Protein AF-A0A976PTN7-F1 (afdb_monomer_lite)

Secondary structure (DSSP, 8-state):
-HHHHHHTT----S-SSSEEEEEEESHHHHHHHHHHHHTTT---EEE-TTTS-TT-EEEEEE--TT--HHHHHHHHHHHHHHHHHH-GGGSTTHHHHTT-S-----

Structure (mmCIF, N/CA/C/O backbone):
data_AF-A0A976PTN7-F1
#
_entry.id   AF-A0A976PTN7-F1
#
loop_
_atom_site.group_PDB
_atom_site.id
_atom_site.type_symbol
_atom_site.label_atom_id
_atom_site.label_alt_id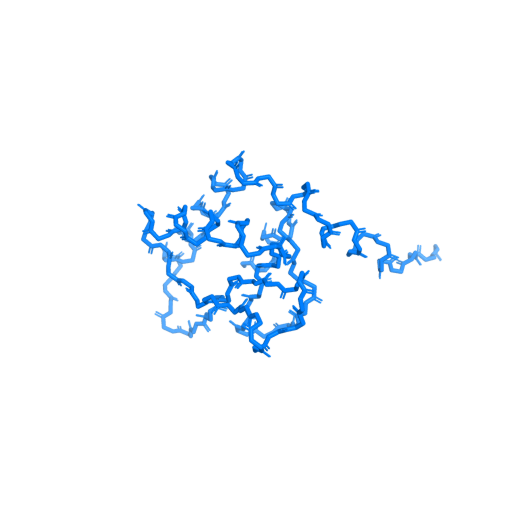
_atom_site.label_comp_id
_atom_site.label_asym_id
_atom_site.label_entity_id
_atom_site.label_seq_id
_atom_site.pdbx_PDB_ins_code
_atom_site.Cartn_x
_atom_site.Cartn_y
_atom_site.Cartn_z
_atom_site.occupancy
_atom_site.B_iso_or_equiv
_atom_site.auth_seq_id
_atom_site.auth_comp_id
_atom_site.auth_asym_id
_atom_site.auth_atom_id
_atom_site.pdbx_PDB_model_num
ATOM 1 N N . VAL A 1 1 ? -3.187 7.871 8.018 1.00 91.50 1 VAL A N 1
ATOM 2 C CA . VAL A 1 1 ? -2.904 6.835 6.990 1.00 91.50 1 VAL A CA 1
ATOM 3 C C . VAL A 1 1 ? -1.657 7.128 6.157 1.00 91.50 1 VAL A C 1
ATOM 5 O O . VAL A 1 1 ? -0.745 6.323 6.223 1.00 91.50 1 VAL A O 1
ATOM 8 N N . ARG A 1 2 ? -1.556 8.243 5.411 1.00 92.38 2 ARG A N 1
ATOM 9 C CA . ARG A 1 2 ? -0.388 8.510 4.536 1.00 92.38 2 ARG A CA 1
ATOM 10 C C . ARG A 1 2 ? 0.966 8.427 5.253 1.00 92.38 2 ARG A C 1
ATOM 12 O O . ARG A 1 2 ? 1.797 7.637 4.830 1.00 92.38 2 ARG A O 1
ATOM 19 N N . ALA A 1 3 ? 1.150 9.188 6.335 1.00 91.50 3 ALA A N 1
ATOM 20 C CA . ALA A 1 3 ? 2.397 9.181 7.108 1.00 91.50 3 ALA A CA 1
ATOM 21 C C . ALA A 1 3 ? 2.771 7.764 7.571 1.00 91.50 3 ALA A C 1
ATOM 23 O O . ALA A 1 3 ? 3.879 7.306 7.344 1.00 91.50 3 ALA A O 1
ATOM 24 N N . PHE A 1 4 ? 1.793 7.010 8.078 1.00 95.00 4 PHE A N 1
ATOM 25 C CA . PHE A 1 4 ? 1.990 5.607 8.436 1.00 95.00 4 PHE A CA 1
ATOM 26 C C . PHE A 1 4 ? 2.491 4.755 7.255 1.00 95.00 4 PHE A C 1
ATOM 28 O O . PHE A 1 4 ? 3.424 3.980 7.416 1.00 95.00 4 PHE A O 1
ATOM 35 N N . LEU A 1 5 ? 1.914 4.902 6.057 1.00 95.06 5 LEU A N 1
ATOM 36 C CA . LEU A 1 5 ? 2.376 4.170 4.870 1.00 95.06 5 LEU A CA 1
ATOM 37 C C . LEU A 1 5 ? 3.808 4.563 4.470 1.00 95.06 5 LEU A C 1
ATOM 39 O O . LEU A 1 5 ? 4.580 3.695 4.064 1.00 95.06 5 LEU A O 1
ATOM 43 N N . GLN A 1 6 ? 4.172 5.841 4.614 1.00 92.88 6 GLN A N 1
ATOM 44 C CA . GLN A 1 6 ? 5.547 6.313 4.408 1.00 92.88 6 GLN A CA 1
ATOM 45 C C . GLN A 1 6 ? 6.506 5.669 5.412 1.00 92.88 6 GLN A C 1
ATOM 47 O O . GLN A 1 6 ? 7.547 5.160 4.999 1.00 92.88 6 GLN A O 1
ATOM 52 N N . ASP A 1 7 ? 6.122 5.604 6.688 1.00 93.69 7 ASP A N 1
ATOM 53 C CA . ASP A 1 7 ? 6.907 4.967 7.751 1.00 93.69 7 ASP A CA 1
ATOM 54 C C . ASP A 1 7 ? 7.087 3.460 7.511 1.00 93.69 7 ASP A C 1
ATOM 56 O O . ASP A 1 7 ? 8.144 2.904 7.802 1.00 93.69 7 ASP A O 1
ATOM 60 N N . GLN A 1 8 ? 6.093 2.792 6.911 1.00 95.25 8 GLN A N 1
ATOM 61 C CA . GLN A 1 8 ? 6.209 1.394 6.464 1.00 95.25 8 GLN A CA 1
ATOM 62 C C . GLN A 1 8 ? 7.051 1.226 5.180 1.00 95.25 8 GLN A C 1
ATOM 64 O O . GLN A 1 8 ? 7.271 0.106 4.713 1.00 95.25 8 GLN A O 1
ATOM 69 N N . GLY A 1 9 ? 7.542 2.321 4.593 1.00 94.25 9 GLY A N 1
ATOM 70 C CA . GLY A 1 9 ? 8.438 2.320 3.438 1.00 94.25 9 GLY A CA 1
ATOM 71 C C . GLY A 1 9 ? 7.744 2.317 2.075 1.00 94.25 9 GLY A C 1
ATOM 72 O O . GLY A 1 9 ? 8.422 2.100 1.067 1.00 94.25 9 GLY A O 1
ATOM 73 N N . TYR A 1 10 ? 6.428 2.555 2.010 1.00 95.31 10 TYR A N 1
ATOM 74 C CA . TYR A 1 10 ? 5.727 2.696 0.733 1.00 95.31 10 TYR A CA 1
ATOM 75 C C . TYR A 1 10 ? 6.084 4.021 0.037 1.00 95.31 10 TYR A C 1
ATOM 77 O O . TYR A 1 10 ? 5.984 5.088 0.649 1.00 95.31 10 TYR A O 1
ATOM 85 N N . PRO A 1 11 ? 6.444 3.999 -1.259 1.00 93.31 11 PRO A N 1
ATOM 86 C CA . PRO A 1 11 ? 6.608 5.216 -2.047 1.00 93.31 11 PRO A CA 1
ATOM 87 C C . PRO A 1 11 ? 5.240 5.839 -2.365 1.00 93.31 11 PRO A C 1
ATOM 89 O O . PRO A 1 11 ? 4.543 5.395 -3.274 1.00 93.31 11 PRO A O 1
ATOM 92 N N . VAL A 1 12 ? 4.867 6.875 -1.609 1.00 90.69 12 VAL A N 1
ATOM 93 C CA . VAL A 1 12 ? 3.613 7.640 -1.768 1.00 90.69 12 VAL A CA 1
ATOM 94 C C . VAL A 1 12 ? 3.894 9.119 -2.084 1.00 90.69 12 VAL A C 1
ATOM 96 O O . VAL A 1 12 ? 3.451 10.027 -1.381 1.00 90.69 12 VAL A O 1
ATOM 99 N N . HIS A 1 13 ? 4.670 9.365 -3.145 1.00 76.19 13 HIS A N 1
ATOM 100 C CA . HIS A 1 13 ? 5.300 10.668 -3.440 1.00 76.19 13 HIS A CA 1
ATOM 101 C C . HIS A 1 13 ? 4.348 11.795 -3.857 1.00 76.19 13 HIS A C 1
ATOM 103 O O . HIS A 1 13 ? 4.745 12.956 -3.829 1.00 76.19 13 HIS A O 1
ATOM 109 N N . GLN A 1 14 ? 3.130 11.479 -4.302 1.00 70.31 14 GLN A N 1
ATOM 110 C CA . GLN A 1 14 ? 2.206 12.465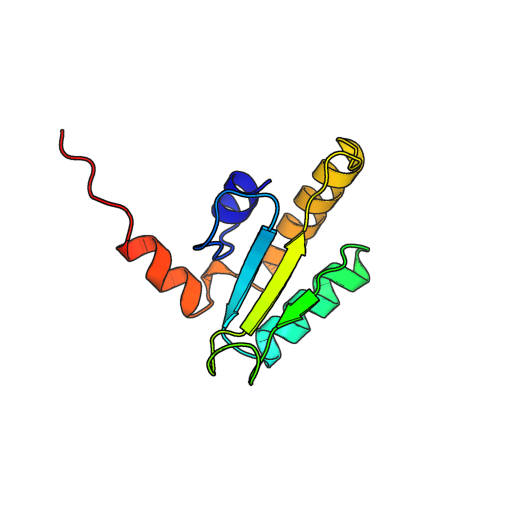 -4.869 1.00 70.31 14 GLN A CA 1
ATOM 111 C C . GLN A 1 14 ? 0.902 12.585 -4.072 1.00 70.31 14 GLN A C 1
ATOM 113 O O . GLN A 1 14 ? 0.402 11.610 -3.497 1.00 70.31 14 GLN A O 1
ATOM 118 N N . GLY A 1 15 ? 0.355 13.803 -4.096 1.00 65.81 15 GLY A N 1
ATOM 119 C CA . GLY A 1 15 ? -0.909 14.187 -3.470 1.00 65.81 15 GLY A CA 1
ATOM 120 C C . GLY A 1 15 ? -0.804 14.429 -1.964 1.00 65.81 15 GLY A C 1
ATOM 121 O O . GLY A 1 15 ? 0.040 13.856 -1.278 1.00 65.81 15 GLY A O 1
ATOM 122 N N . SER A 1 16 ? -1.692 15.265 -1.443 1.00 65.19 16 SER A N 1
ATOM 123 C CA . SER A 1 16 ? -1.960 15.426 -0.004 1.00 65.19 16 SER A CA 1
ATOM 124 C C . SER A 1 16 ? -3.391 15.003 0.357 1.00 65.19 16 SER A C 1
ATOM 126 O O . SER A 1 16 ? -3.760 14.963 1.529 1.00 65.19 16 SER A O 1
ATOM 128 N N . GLU A 1 17 ? -4.184 14.637 -0.649 1.00 79.19 17 GLU A N 1
ATOM 129 C CA . GLU A 1 17 ? -5.622 14.436 -0.568 1.00 79.19 17 GLU A CA 1
ATOM 130 C C . GLU A 1 17 ? -5.999 12.967 -0.292 1.00 79.19 17 GLU A C 1
ATOM 132 O O . GLU A 1 17 ? -5.164 12.109 0.009 1.00 79.19 17 GLU A O 1
ATOM 137 N N . GLN A 1 18 ? -7.298 12.684 -0.438 1.00 86.88 18 GLN A N 1
ATOM 138 C CA . GLN A 1 18 ? -7.962 11.384 -0.292 1.00 86.88 18 GLN A CA 1
ATOM 139 C C . GLN A 1 18 ? -7.394 10.260 -1.176 1.00 86.88 18 GLN A C 1
ATOM 141 O O . GLN A 1 18 ? -7.666 9.088 -0.923 1.00 86.88 18 GLN A O 1
ATOM 146 N N . ILE A 1 19 ? -6.614 10.594 -2.205 1.00 92.12 19 ILE A N 1
ATOM 147 C CA . ILE A 1 19 ? -6.015 9.638 -3.135 1.00 92.12 19 ILE A CA 1
ATOM 148 C C . ILE A 1 19 ? -4.584 9.318 -2.690 1.00 92.12 19 ILE A C 1
ATOM 150 O O . ILE A 1 19 ? -3.732 10.203 -2.598 1.00 92.12 19 ILE A O 1
ATOM 154 N N . ILE A 1 20 ? -4.303 8.035 -2.461 1.00 93.62 20 ILE A N 1
ATOM 155 C CA . ILE A 1 20 ? -2.986 7.531 -2.060 1.00 93.62 20 ILE A CA 1
ATOM 156 C C . ILE A 1 20 ? -2.508 6.510 -3.095 1.00 93.62 20 ILE A C 1
ATOM 158 O O . ILE A 1 20 ? -3.125 5.464 -3.281 1.00 93.62 20 ILE A O 1
ATOM 162 N N . ALA A 1 21 ? -1.397 6.808 -3.766 1.00 93.94 21 ALA A N 1
ATOM 163 C CA . ALA A 1 21 ? -0.779 5.926 -4.752 1.00 93.94 21 ALA A CA 1
ATOM 164 C C . ALA A 1 21 ? 0.391 5.151 -4.134 1.00 93.94 21 ALA A C 1
ATOM 166 O O . ALA A 1 21 ? 1.390 5.757 -3.760 1.00 93.94 21 ALA A O 1
ATOM 167 N N . LEU A 1 22 ? 0.276 3.825 -4.053 1.00 95.25 22 LEU A N 1
ATOM 168 C CA . LEU A 1 22 ? 1.362 2.921 -3.675 1.00 95.25 22 LEU A CA 1
ATOM 169 C C . LEU A 1 22 ? 2.175 2.581 -4.935 1.00 95.25 22 LEU A C 1
ATOM 171 O O . LEU A 1 22 ? 1.778 1.724 -5.729 1.00 95.25 22 LEU A O 1
ATOM 175 N N . GLU A 1 23 ? 3.280 3.292 -5.164 1.00 94.75 23 GLU A N 1
ATOM 176 C CA . GLU A 1 23 ? 4.030 3.218 -6.426 1.00 94.75 23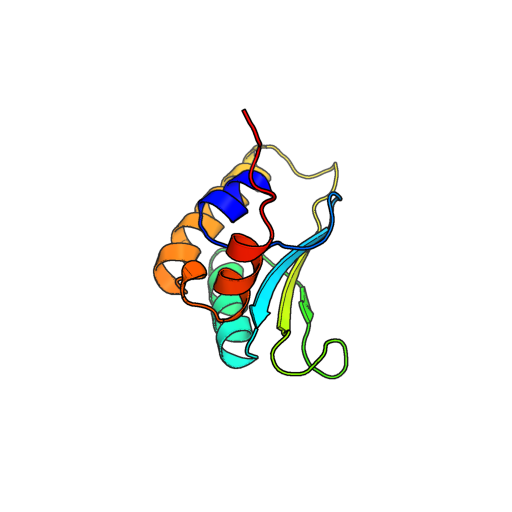 GLU A CA 1
ATOM 177 C C . GLU A 1 23 ? 5.043 2.051 -6.472 1.00 94.75 23 GLU A C 1
ATOM 179 O O . GLU A 1 23 ? 6.230 2.222 -6.189 1.00 94.75 23 GLU A O 1
ATOM 184 N N . ALA A 1 24 ? 4.607 0.857 -6.884 1.00 94.00 24 ALA A N 1
ATOM 185 C CA . ALA A 1 24 ? 5.500 -0.303 -7.012 1.00 94.00 24 ALA A CA 1
ATOM 186 C C . ALA A 1 24 ? 6.503 -0.184 -8.176 1.00 94.00 24 ALA A C 1
ATOM 188 O O . ALA A 1 24 ? 7.628 -0.680 -8.111 1.00 94.00 24 ALA A O 1
ATOM 189 N N . GLY A 1 25 ? 6.130 0.533 -9.236 1.00 91.12 25 GLY A N 1
ATOM 190 C CA . GLY A 1 25 ? 6.980 0.790 -10.391 1.00 91.12 25 GLY A CA 1
ATOM 191 C C . GLY A 1 25 ? 6.806 -0.243 -11.493 1.00 91.12 25 GLY A C 1
ATOM 192 O O . GLY A 1 25 ? 6.424 0.150 -12.590 1.00 91.12 25 GLY A O 1
ATOM 193 N N . SER A 1 26 ? 7.057 -1.530 -11.241 1.00 94.44 26 SER A N 1
ATOM 194 C CA . SER A 1 26 ? 6.884 -2.582 -12.256 1.00 94.44 26 SER A CA 1
ATOM 195 C C . SER A 1 26 ? 5.484 -3.214 -12.217 1.00 94.44 26 SER A C 1
ATOM 197 O O . SER A 1 26 ? 4.866 -3.312 -11.153 1.00 94.44 26 SER A O 1
ATOM 199 N N . GLU A 1 27 ? 4.978 -3.667 -13.371 1.00 95.38 27 GLU A N 1
ATOM 200 C CA . GLU A 1 27 ? 3.691 -4.379 -13.454 1.00 95.38 27 GLU A CA 1
ATOM 201 C C . GLU A 1 27 ? 3.671 -5.652 -12.587 1.00 95.38 27 GLU A C 1
ATOM 203 O O . GLU A 1 27 ? 2.722 -5.793 -11.814 1.00 95.38 27 GLU A O 1
ATOM 208 N N . PRO A 1 28 ? 4.702 -6.528 -12.602 1.00 95.69 28 PRO A N 1
ATOM 209 C CA . PRO A 1 28 ? 4.743 -7.687 -11.710 1.00 95.69 28 PRO A CA 1
ATOM 210 C C . PRO A 1 28 ? 4.675 -7.316 -10.226 1.00 95.69 28 PRO A C 1
ATOM 212 O O . PRO A 1 28 ? 3.856 -7.878 -9.503 1.00 95.69 28 PRO A O 1
ATOM 215 N N . ASP A 1 29 ? 5.461 -6.332 -9.771 1.00 96.44 29 ASP A N 1
ATOM 216 C CA . ASP A 1 29 ? 5.435 -5.904 -8.363 1.00 96.44 29 ASP A CA 1
ATOM 217 C C . ASP A 1 29 ? 4.073 -5.303 -7.985 1.00 96.44 29 ASP A C 1
ATOM 219 O O . ASP A 1 29 ? 3.582 -5.499 -6.875 1.00 96.44 29 ASP A O 1
ATOM 223 N N . THR A 1 30 ? 3.432 -4.602 -8.925 1.00 97.12 30 THR A N 1
ATOM 224 C CA . THR A 1 30 ? 2.091 -4.027 -8.733 1.00 97.12 30 THR A CA 1
ATOM 225 C C . THR A 1 30 ? 1.031 -5.114 -8.599 1.00 97.12 30 THR A C 1
ATOM 227 O O . THR A 1 30 ? 0.153 -4.991 -7.748 1.00 97.12 30 THR A O 1
ATOM 230 N N . MET A 1 31 ? 1.119 -6.185 -9.393 1.00 97.38 31 MET A N 1
ATOM 231 C CA . MET A 1 31 ? 0.214 -7.333 -9.288 1.00 97.38 31 MET A CA 1
ATOM 232 C C . MET A 1 31 ? 0.404 -8.070 -7.963 1.00 97.38 31 MET A C 1
ATOM 234 O O . MET A 1 31 ? -0.575 -8.329 -7.272 1.00 97.38 31 MET A O 1
ATOM 238 N N . VAL A 1 32 ? 1.652 -8.316 -7.551 1.00 98.06 32 VAL A N 1
ATOM 239 C CA . VAL A 1 32 ? 1.957 -8.936 -6.250 1.00 98.06 32 VAL A CA 1
ATOM 240 C C . VAL A 1 32 ? 1.418 -8.086 -5.096 1.00 98.06 32 VAL A C 1
ATOM 242 O O . VAL A 1 32 ? 0.811 -8.624 -4.172 1.00 98.06 32 VAL A O 1
ATOM 245 N N . LEU A 1 33 ? 1.600 -6.762 -5.151 1.00 98.31 33 LEU A N 1
ATOM 246 C CA . LEU A 1 33 ? 1.040 -5.835 -4.167 1.00 98.31 33 LEU A CA 1
ATOM 247 C C . LEU A 1 33 ? -0.490 -5.909 -4.136 1.00 98.31 33 LEU A C 1
ATOM 249 O O . LEU A 1 33 ? -1.071 -6.056 -3.063 1.00 98.31 33 LEU A O 1
ATOM 253 N N . ARG A 1 34 ? -1.137 -5.806 -5.300 1.00 98.44 34 ARG A N 1
ATOM 254 C CA . ARG A 1 34 ? -2.593 -5.875 -5.438 1.00 98.44 34 ARG A CA 1
ATOM 255 C C . ARG A 1 34 ? -3.131 -7.180 -4.853 1.00 98.44 34 ARG A C 1
ATOM 257 O O . ARG A 1 34 ? -3.980 -7.131 -3.972 1.00 98.44 34 ARG A O 1
ATOM 264 N N . ASP A 1 35 ? -2.604 -8.324 -5.276 1.00 98.38 35 ASP A N 1
ATOM 265 C CA . ASP A 1 35 ? -3.078 -9.637 -4.833 1.00 98.38 35 ASP A CA 1
ATOM 266 C C . ASP A 1 35 ? -2.855 -9.836 -3.315 1.00 98.38 35 ASP A C 1
ATOM 268 O O . ASP A 1 35 ? -3.700 -10.401 -2.611 1.00 98.38 35 ASP A O 1
ATOM 272 N N . ALA A 1 36 ? -1.749 -9.317 -2.766 1.00 98.50 36 ALA A N 1
ATOM 273 C CA . ALA A 1 36 ? -1.474 -9.359 -1.329 1.00 98.50 36 ALA A CA 1
ATOM 274 C C . ALA A 1 36 ? -2.442 -8.488 -0.501 1.00 98.50 36 ALA A C 1
ATO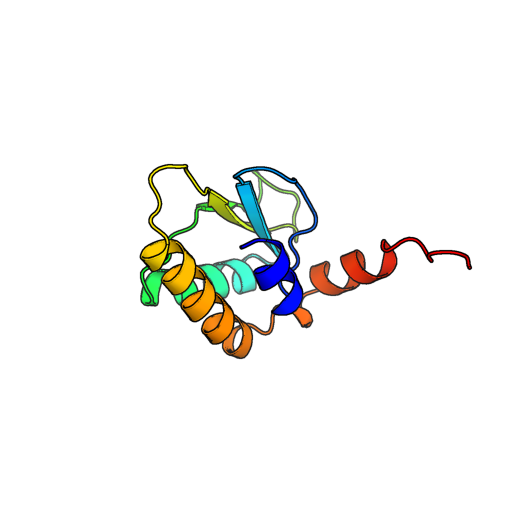M 276 O O . ALA A 1 36 ? -2.820 -8.885 0.603 1.00 98.50 36 ALA A O 1
ATOM 277 N N . LEU A 1 37 ? -2.862 -7.332 -1.023 1.00 98.62 37 LEU A N 1
ATOM 278 C CA . LEU A 1 37 ? -3.875 -6.480 -0.393 1.00 98.62 37 LEU A CA 1
ATOM 279 C C . LEU A 1 37 ? -5.276 -7.102 -0.505 1.00 98.62 37 LEU A C 1
ATOM 281 O O . LEU A 1 37 ? -5.979 -7.225 0.501 1.00 98.62 37 LEU A O 1
ATOM 285 N N . GLU A 1 38 ? -5.660 -7.551 -1.703 1.00 98.44 38 GLU A N 1
ATOM 286 C CA . GLU A 1 38 ? -6.995 -8.096 -1.981 1.00 98.44 38 GLU A CA 1
ATOM 287 C C . GLU A 1 38 ? -7.264 -9.379 -1.188 1.00 98.44 38 GLU A C 1
ATOM 289 O O . GLU A 1 38 ? -8.344 -9.538 -0.621 1.00 98.44 38 GLU A O 1
ATOM 294 N N . SER A 1 39 ? -6.265 -10.259 -1.050 1.00 98.25 39 SER A N 1
ATOM 295 C CA . SER A 1 39 ? -6.370 -11.469 -0.213 1.00 98.25 39 SER A CA 1
ATOM 296 C C . SER A 1 39 ? -6.627 -11.183 1.275 1.00 98.25 39 SER A C 1
ATOM 298 O O . SER A 1 39 ? -7.025 -12.086 2.008 1.00 98.25 39 SER A O 1
ATOM 300 N N . ARG A 1 40 ? -6.440 -9.933 1.720 1.00 98.31 40 ARG A N 1
ATOM 301 C CA . ARG A 1 40 ? -6.693 -9.448 3.089 1.00 98.31 40 ARG A CA 1
ATOM 302 C C . ARG A 1 40 ? -7.852 -8.443 3.157 1.00 98.31 40 ARG A C 1
ATOM 304 O O . ARG A 1 40 ? -8.027 -7.749 4.159 1.00 98.31 40 ARG A O 1
ATOM 311 N N . GLY A 1 41 ? -8.648 -8.351 2.092 1.00 97.94 41 GLY A N 1
ATOM 312 C CA . GLY A 1 41 ? -9.839 -7.506 2.036 1.00 97.94 41 GLY A CA 1
ATOM 313 C C . GLY A 1 41 ? -9.565 -6.013 1.833 1.00 97.94 41 GLY A C 1
ATOM 314 O O . GLY A 1 41 ? -10.457 -5.206 2.079 1.00 97.94 41 GLY A O 1
ATOM 315 N N . VAL A 1 42 ? -8.364 -5.623 1.390 1.00 98.25 42 VAL A N 1
ATOM 316 C CA . VAL A 1 42 ? -8.056 -4.240 0.992 1.00 98.25 42 VAL A CA 1
ATOM 317 C C . VAL A 1 42 ? -8.021 -4.158 -0.530 1.00 98.25 42 VAL A C 1
ATOM 319 O O . VAL A 1 42 ? -7.165 -4.755 -1.175 1.00 98.25 42 VAL A O 1
ATOM 322 N N . PHE A 1 43 ? -8.937 -3.388 -1.112 1.00 97.69 43 PHE A N 1
ATOM 323 C CA . PHE A 1 43 ? -9.084 -3.274 -2.563 1.00 97.69 43 PHE A CA 1
ATOM 324 C C . PHE A 1 43 ? -8.599 -1.911 -3.053 1.00 97.69 43 PHE A C 1
ATOM 326 O O . PHE A 1 43 ? -8.973 -0.867 -2.517 1.00 97.69 43 PHE A O 1
ATOM 333 N N . GLY A 1 44 ? -7.771 -1.922 -4.095 1.00 95.50 44 GLY A N 1
ATOM 334 C CA . GLY A 1 44 ? -7.250 -0.723 -4.739 1.00 95.50 44 GLY A CA 1
ATOM 335 C C . GLY A 1 44 ? -7.312 -0.839 -6.255 1.00 95.50 44 GLY A C 1
ATOM 336 O O . GLY A 1 44 ? -7.358 -1.932 -6.811 1.00 95.50 44 GLY A O 1
ATOM 337 N N . ALA A 1 45 ? -7.304 0.299 -6.939 1.00 96.69 45 ALA A N 1
ATOM 338 C CA . ALA A 1 45 ? -7.309 0.328 -8.396 1.00 96.69 45 ALA A CA 1
ATOM 339 C C . ALA A 1 45 ? -5.876 0.224 -8.936 1.00 96.69 45 ALA A C 1
ATOM 341 O O . ALA A 1 45 ? -5.014 1.020 -8.561 1.00 96.69 45 ALA A O 1
ATOM 342 N N . VAL A 1 46 ? -5.622 -0.729 -9.831 1.00 97.00 46 VAL A N 1
ATOM 343 C CA . VAL A 1 46 ? -4.329 -0.867 -10.515 1.00 97.00 46 VAL A CA 1
ATOM 344 C C . VAL A 1 46 ? -4.239 0.122 -11.672 1.00 97.00 46 VAL A C 1
ATOM 346 O O . VAL A 1 46 ? -5.151 0.223 -12.489 1.00 97.00 46 VAL A O 1
ATOM 349 N N . PHE A 1 47 ? -3.110 0.822 -11.760 1.00 95.19 47 PHE A N 1
ATOM 350 C CA . PHE A 1 47 ? -2.766 1.686 -12.883 1.00 95.19 47 PHE A CA 1
ATOM 351 C C . PHE A 1 47 ? -1.455 1.207 -13.511 1.00 95.19 47 PHE A C 1
ATOM 353 O O . PHE A 1 47 ? -0.427 1.131 -12.834 1.00 95.19 47 PHE A O 1
ATOM 360 N N . CYS A 1 48 ? -1.501 0.897 -14.806 1.00 94.00 48 CYS A N 1
ATOM 361 C CA . CYS A 1 48 ? -0.359 0.496 -15.625 1.00 94.00 48 CYS A CA 1
ATOM 362 C C . CYS A 1 48 ? -0.379 1.209 -16.987 1.00 94.00 48 CYS A C 1
ATOM 364 O O . CYS A 1 48 ? -1.264 2.025 -17.261 1.00 94.00 48 CYS A O 1
ATOM 366 N N . ALA A 1 49 ? 0.608 0.944 -17.846 1.00 91.25 49 ALA A N 1
ATOM 367 C CA . ALA A 1 49 ? 0.617 1.519 -19.188 1.00 91.25 49 ALA A CA 1
ATOM 368 C C . ALA A 1 49 ? -0.635 1.072 -19.978 1.00 91.25 49 ALA A C 1
ATOM 370 O O . ALA A 1 49 ? -0.995 -0.102 -19.916 1.00 91.25 49 ALA A O 1
ATOM 371 N N . PRO A 1 50 ? -1.307 1.967 -20.732 1.00 93.06 50 PRO A N 1
ATOM 372 C CA . PRO A 1 50 ? -0.919 3.342 -21.077 1.00 93.06 50 PRO A CA 1
ATOM 373 C C . PRO A 1 50 ? -1.394 4.436 -20.099 1.00 93.06 50 PRO A C 1
ATOM 375 O O . PRO A 1 50 ? -1.094 5.605 -20.323 1.00 93.06 50 PRO A O 1
ATOM 378 N N . ALA A 1 51 ? -2.124 4.100 -19.031 1.00 89.56 51 ALA A N 1
ATOM 379 C CA . ALA A 1 51 ? -2.625 5.083 -18.061 1.00 89.56 51 ALA A CA 1
ATOM 380 C C . ALA A 1 51 ? -1.503 5.736 -17.226 1.00 89.56 51 ALA A C 1
ATOM 382 O O . ALA A 1 51 ? -1.674 6.832 -16.696 1.00 89.56 51 ALA A O 1
ATOM 383 N N . THR A 1 52 ? -0.347 5.077 -17.130 1.00 90.19 52 THR A N 1
ATOM 384 C CA . THR A 1 52 ? 0.898 5.600 -16.550 1.00 90.19 52 THR A CA 1
ATOM 385 C C . THR A 1 52 ? 2.063 5.398 -17.519 1.00 90.19 52 THR A C 1
ATOM 387 O O . THR A 1 52 ? 2.000 4.563 -18.424 1.00 90.19 52 THR A O 1
ATOM 390 N N . SER A 1 53 ? 3.184 6.093 -17.301 1.00 90.06 53 SER A N 1
ATOM 391 C CA . SER A 1 53 ? 4.442 5.752 -17.981 1.00 90.06 53 SER A CA 1
ATOM 392 C C . SER A 1 53 ? 4.872 4.312 -17.661 1.00 90.06 53 SER A C 1
ATOM 394 O O . SER A 1 53 ? 4.534 3.761 -16.609 1.00 90.06 53 SER A O 1
ATOM 396 N N . ARG A 1 54 ? 5.672 3.700 -18.544 1.00 88.94 54 ARG A N 1
ATOM 397 C CA . ARG A 1 54 ? 6.323 2.412 -18.248 1.00 88.94 54 ARG A CA 1
ATOM 398 C C . ARG A 1 54 ? 7.155 2.520 -16.969 1.00 88.94 54 ARG A C 1
ATOM 400 O O . ARG A 1 54 ? 7.789 3.547 -16.727 1.00 88.94 54 ARG A O 1
ATOM 407 N N . ASN A 1 55 ? 7.173 1.451 -16.177 1.00 89.88 55 ASN A N 1
ATOM 408 C CA . ASN A 1 55 ? 7.864 1.386 -14.886 1.00 89.88 55 ASN A CA 1
ATOM 409 C C . ASN A 1 55 ? 7.396 2.446 -13.854 1.00 89.88 55 ASN A C 1
ATOM 411 O O . ASN A 1 55 ? 8.149 2.830 -12.953 1.00 89.88 55 ASN A O 1
ATOM 415 N N . ARG A 1 56 ? 6.157 2.940 -13.994 1.00 91.50 56 ARG A N 1
ATOM 416 C CA . ARG A 1 56 ? 5.470 3.856 -13.064 1.00 91.50 56 ARG A CA 1
ATOM 417 C C . ARG A 1 56 ? 4.096 3.312 -12.654 1.00 91.50 56 ARG A C 1
ATOM 419 O O . ARG A 1 56 ? 3.157 4.084 -12.480 1.00 91.50 56 ARG A O 1
ATOM 426 N N . THR A 1 57 ? 3.971 1.995 -12.544 1.00 95.06 57 THR A N 1
ATOM 427 C CA . THR A 1 57 ? 2.708 1.348 -12.178 1.00 95.06 57 THR A CA 1
ATOM 428 C C . THR A 1 57 ? 2.465 1.409 -10.670 1.00 95.06 57 THR A C 1
ATOM 430 O O . THR A 1 57 ? 3.407 1.520 -9.875 1.00 95.06 57 THR A O 1
ATOM 433 N N . MET A 1 58 ? 1.195 1.399 -10.270 1.00 95.62 58 MET A N 1
ATOM 434 C CA . MET A 1 58 ? 0.790 1.635 -8.881 1.00 95.62 58 MET A CA 1
ATOM 435 C C . MET A 1 58 ? -0.536 0.960 -8.532 1.00 95.62 58 MET A C 1
ATOM 437 O O . MET A 1 58 ? -1.369 0.716 -9.407 1.00 95.62 58 MET A O 1
ATOM 441 N N . VAL A 1 59 ? -0.754 0.748 -7.233 1.00 97.06 59 VAL A N 1
ATOM 442 C CA . VAL A 1 59 ? -2.086 0.510 -6.661 1.00 97.06 59 VAL A CA 1
ATOM 443 C C . VAL A 1 59 ? -2.565 1.808 -6.019 1.00 97.06 59 VAL A C 1
ATOM 445 O O . VAL A 1 59 ? -1.890 2.370 -5.157 1.00 97.06 59 VAL A O 1
ATOM 448 N N . ARG A 1 60 ? -3.728 2.301 -6.439 1.00 95.44 60 ARG A N 1
ATOM 449 C CA . ARG A 1 60 ? -4.329 3.537 -5.938 1.00 95.44 60 ARG A CA 1
ATOM 450 C C . ARG A 1 60 ? -5.453 3.228 -4.959 1.00 95.44 60 ARG A C 1
ATOM 452 O O . ARG A 1 60 ? -6.439 2.588 -5.323 1.00 95.44 60 ARG A O 1
ATOM 459 N N . LEU A 1 61 ? -5.312 3.742 -3.745 1.00 95.62 61 LEU A N 1
ATOM 460 C CA . LEU A 1 61 ? -6.339 3.750 -2.714 1.00 95.62 61 LEU A CA 1
ATOM 461 C C . LEU A 1 61 ? -7.038 5.111 -2.710 1.00 95.62 61 LEU A C 1
ATOM 463 O O . LEU A 1 61 ? -6.387 6.147 -2.854 1.00 95.62 61 LEU A O 1
ATOM 467 N N . THR A 1 62 ? -8.352 5.107 -2.511 1.00 94.12 62 THR A N 1
ATOM 468 C CA . THR A 1 62 ? -9.143 6.328 -2.332 1.00 94.12 62 THR A CA 1
ATOM 469 C C . THR A 1 62 ? -9.870 6.233 -1.002 1.00 94.12 62 THR A C 1
ATOM 471 O O . THR A 1 62 ? -10.705 5.354 -0.815 1.00 94.12 62 THR A O 1
ATOM 474 N N . LEU A 1 63 ? -9.541 7.125 -0.075 1.00 93.19 63 LEU A N 1
ATOM 475 C CA . LEU A 1 63 ? -10.189 7.218 1.228 1.00 93.19 63 LEU A CA 1
ATOM 476 C C . LEU A 1 63 ? -11.380 8.172 1.133 1.00 93.19 63 LEU A C 1
ATOM 478 O O . LEU A 1 63 ? -11.324 9.174 0.427 1.00 93.19 63 LEU A O 1
ATOM 482 N N . HIS A 1 64 ? -12.446 7.905 1.879 1.00 93.31 64 HIS A N 1
ATOM 483 C CA . HIS A 1 64 ? -13.617 8.777 1.935 1.00 93.31 64 HIS A CA 1
ATOM 484 C C . HIS A 1 64 ? -14.104 8.956 3.373 1.00 93.31 64 HIS A C 1
ATOM 486 O O . HIS A 1 64 ? -13.809 8.141 4.243 1.00 93.31 64 HIS A O 1
ATOM 492 N N . ALA A 1 65 ? -14.893 10.005 3.616 1.00 94.44 65 ALA A N 1
ATOM 493 C CA . ALA A 1 65 ? -15.329 10.393 4.962 1.00 94.44 65 ALA A CA 1
ATOM 494 C C . ALA A 1 65 ? -16.211 9.351 5.676 1.00 94.44 65 ALA A C 1
ATOM 496 O O . ALA A 1 65 ? -16.311 9.384 6.893 1.00 94.44 65 ALA A O 1
ATOM 497 N N . ALA A 1 66 ? -16.841 8.432 4.937 1.00 96.56 66 ALA A N 1
ATOM 498 C CA . ALA A 1 66 ? -17.626 7.347 5.529 1.00 96.56 66 ALA A CA 1
ATOM 499 C C . ALA A 1 66 ? -16.789 6.157 6.051 1.00 96.56 66 ALA A C 1
ATOM 501 O O . ALA A 1 66 ? -17.377 5.225 6.585 1.00 96.56 66 ALA A O 1
ATOM 502 N N . LEU A 1 67 ? -15.456 6.163 5.888 1.00 96.38 67 LEU A N 1
ATOM 503 C CA . LEU A 1 67 ? -14.600 5.135 6.489 1.00 96.38 67 LEU A CA 1
ATOM 504 C C . LEU A 1 67 ? -14.538 5.328 8.004 1.00 96.38 67 LEU A C 1
ATOM 506 O O . LEU A 1 67 ? -14.264 6.421 8.496 1.00 96.38 67 LEU A O 1
ATOM 510 N N . THR A 1 68 ? -14.761 4.243 8.725 1.00 97.88 68 THR A N 1
ATOM 511 C CA . THR A 1 68 ? -14.654 4.169 10.179 1.00 97.88 68 THR A CA 1
ATOM 512 C C . THR A 1 68 ? -13.199 4.057 10.627 1.00 97.88 68 THR A C 1
ATOM 514 O O . THR A 1 68 ? -12.332 3.585 9.888 1.00 97.88 68 THR A O 1
ATOM 517 N N . ASP A 1 69 ? -12.929 4.410 11.885 1.00 97.06 69 ASP A N 1
ATOM 518 C CA . ASP A 1 69 ? -11.598 4.228 12.475 1.00 97.06 69 ASP A CA 1
ATOM 519 C C . ASP A 1 69 ? -11.140 2.764 12.422 1.00 97.06 69 ASP A C 1
ATOM 521 O O . ASP A 1 69 ? -9.969 2.498 12.158 1.00 97.06 69 ASP A O 1
ATOM 525 N N . ALA A 1 70 ? -12.061 1.810 12.593 1.00 98.19 70 ALA A N 1
ATOM 526 C CA . ALA A 1 70 ? -11.767 0.381 12.504 1.00 98.19 70 ALA A CA 1
ATOM 527 C C . ALA A 1 70 ? -11.322 -0.038 11.091 1.00 98.19 70 ALA A C 1
ATOM 529 O O . ALA A 1 70 ? -10.376 -0.809 10.944 1.00 98.19 70 ALA A O 1
ATOM 530 N N . GLU A 1 71 ? -11.948 0.497 10.040 1.00 98.06 71 GLU A N 1
ATOM 531 C CA . GLU A 1 71 ? -11.541 0.236 8.651 1.00 98.06 71 GLU A CA 1
ATOM 532 C C . GLU A 1 71 ? -10.184 0.874 8.328 1.00 98.06 71 GLU A C 1
ATOM 534 O O . GLU A 1 71 ? -9.358 0.271 7.638 1.00 98.06 71 GLU A O 1
ATOM 539 N N . LEU A 1 72 ? -9.909 2.070 8.862 1.00 97.50 72 LEU A N 1
ATOM 540 C CA . LEU A 1 72 ? -8.599 2.712 8.724 1.00 97.50 72 LEU A CA 1
ATOM 541 C C . LEU A 1 72 ? -7.505 1.931 9.466 1.00 97.50 72 LEU A C 1
ATOM 543 O O . LEU A 1 72 ? -6.407 1.768 8.932 1.00 97.50 72 LEU A O 1
ATOM 547 N N . GLN A 1 73 ? -7.805 1.416 10.660 1.00 98.12 73 GLN A N 1
ATOM 548 C CA . GLN A 1 73 ? -6.910 0.542 11.421 1.00 98.12 73 GLN A CA 1
ATOM 549 C C . GLN A 1 73 ? -6.660 -0.779 10.687 1.00 98.12 73 GLN A C 1
ATOM 551 O O . GLN A 1 73 ? -5.510 -1.210 10.600 1.00 98.12 73 GLN A O 1
ATOM 556 N N . HIS A 1 74 ? -7.697 -1.386 10.097 1.00 98.44 74 HIS A N 1
ATOM 557 C CA . HIS A 1 74 ? -7.564 -2.585 9.262 1.00 98.44 74 HIS A CA 1
ATOM 558 C C . HIS A 1 74 ? -6.637 -2.337 8.071 1.00 98.44 74 HIS A C 1
ATOM 560 O O . HIS A 1 74 ? -5.686 -3.086 7.855 1.00 98.44 74 HIS A O 1
ATOM 566 N N . LEU A 1 75 ? -6.840 -1.232 7.346 1.00 98.12 75 LEU A N 1
ATOM 567 C CA . LEU A 1 75 ? -5.956 -0.824 6.254 1.00 98.12 75 LEU A CA 1
ATOM 568 C C . LEU A 1 75 ? -4.497 -0.690 6.722 1.00 98.12 75 LEU A C 1
ATOM 570 O O . LEU A 1 75 ? -3.582 -1.164 6.044 1.00 98.12 75 LEU A O 1
ATOM 574 N N . GLN A 1 76 ? -4.262 -0.046 7.867 1.00 98.12 76 GLN A N 1
ATOM 575 C CA . GLN A 1 76 ? -2.917 0.121 8.425 1.00 98.12 76 GLN A CA 1
ATOM 576 C C . GLN A 1 76 ? -2.283 -1.222 8.811 1.00 98.12 76 GLN A C 1
ATOM 578 O O . GLN A 1 76 ? -1.129 -1.469 8.465 1.00 98.12 76 GLN A O 1
ATOM 583 N N . ALA A 1 77 ? -3.034 -2.112 9.459 1.00 98.56 77 ALA A N 1
ATOM 584 C CA . ALA A 1 77 ? -2.551 -3.438 9.835 1.00 98.56 77 ALA A CA 1
ATOM 585 C C . ALA A 1 77 ? -2.173 -4.269 8.598 1.00 98.56 77 ALA A C 1
ATOM 587 O O . ALA A 1 77 ? -1.038 -4.732 8.478 1.00 98.56 77 ALA A O 1
ATOM 588 N N . VAL A 1 78 ? -3.080 -4.361 7.620 1.00 98.69 78 VAL A N 1
ATOM 589 C CA . VAL A 1 78 ? -2.855 -5.104 6.372 1.00 98.69 78 VAL A CA 1
ATOM 590 C C . VAL A 1 78 ? -1.656 -4.554 5.607 1.00 98.69 78 VAL A C 1
ATOM 592 O O . VAL A 1 78 ? -0.812 -5.317 5.144 1.00 98.69 78 VAL A O 1
ATOM 595 N N . THR A 1 79 ? -1.543 -3.233 5.471 1.00 98.25 79 THR A N 1
ATOM 596 C CA . THR A 1 79 ? -0.423 -2.636 4.727 1.00 98.25 79 THR A CA 1
ATOM 597 C C . THR A 1 79 ? 0.918 -2.830 5.432 1.00 98.25 79 THR A C 1
ATOM 599 O O . THR A 1 79 ? 1.917 -3.024 4.737 1.00 98.25 79 THR A O 1
ATOM 602 N N . ALA A 1 80 ? 0.967 -2.859 6.767 1.00 98.31 80 ALA A N 1
ATOM 603 C CA . ALA A 1 80 ? 2.180 -3.210 7.509 1.00 98.31 80 ALA A CA 1
ATOM 604 C C . ALA A 1 80 ? 2.594 -4.676 7.297 1.00 98.31 80 ALA A C 1
ATOM 606 O O . ALA A 1 80 ? 3.765 -4.955 7.038 1.00 98.31 80 ALA A O 1
ATOM 607 N N . GLU A 1 81 ? 1.643 -5.613 7.329 1.00 98.31 81 GLU A N 1
ATOM 608 C CA . GLU A 1 81 ? 1.909 -7.027 7.035 1.00 98.31 81 GLU A CA 1
ATOM 609 C C . GLU A 1 81 ? 2.396 -7.228 5.595 1.00 98.31 81 GLU A C 1
ATOM 611 O O . GLU A 1 81 ? 3.419 -7.874 5.351 1.00 98.31 81 GLU A O 1
ATOM 616 N N . VAL A 1 82 ? 1.693 -6.632 4.628 1.00 98.38 82 VAL A N 1
ATOM 617 C CA . VAL A 1 82 ? 2.039 -6.713 3.203 1.00 98.38 82 VAL A CA 1
ATOM 618 C C . VAL A 1 82 ? 3.409 -6.090 2.936 1.00 98.38 82 VAL A C 1
ATOM 620 O O . VAL A 1 82 ? 4.157 -6.619 2.113 1.00 98.38 82 VAL A O 1
ATOM 623 N N . ALA A 1 83 ? 3.800 -5.041 3.668 1.00 97.81 83 ALA A N 1
ATOM 624 C CA . ALA A 1 83 ? 5.110 -4.413 3.506 1.00 97.81 83 ALA A CA 1
ATOM 625 C C . ALA A 1 83 ? 6.258 -5.403 3.763 1.00 97.81 83 ALA A C 1
ATOM 627 O O . ALA A 1 83 ? 7.255 -5.382 3.043 1.00 97.81 83 ALA A O 1
ATOM 628 N N . GLN A 1 84 ? 6.106 -6.325 4.719 1.00 96.75 84 GLN A N 1
ATOM 629 C CA . GLN A 1 84 ? 7.114 -7.359 4.990 1.00 96.75 84 GLN A CA 1
ATOM 630 C C . GLN A 1 84 ? 7.249 -8.366 3.838 1.00 96.75 84 GLN A C 1
ATOM 632 O O . GLN A 1 84 ? 8.347 -8.861 3.566 1.00 96.75 84 GLN A O 1
ATOM 637 N N . GLN A 1 85 ? 6.147 -8.638 3.132 1.00 95.94 85 GLN A N 1
ATOM 638 C CA . GLN A 1 85 ? 6.108 -9.541 1.983 1.00 95.94 85 GLN A CA 1
ATOM 639 C C . GLN A 1 85 ? 6.702 -8.890 0.728 1.00 95.94 85 GLN A C 1
ATOM 641 O O . GLN A 1 85 ? 7.573 -9.472 0.084 1.00 95.94 85 GLN A O 1
ATOM 646 N N . VAL A 1 86 ? 6.234 -7.690 0.374 1.00 96.38 86 VAL A N 1
ATOM 647 C CA . VAL A 1 86 ? 6.564 -7.046 -0.911 1.00 96.38 86 VAL A CA 1
ATOM 648 C C . VAL A 1 86 ? 7.783 -6.129 -0.835 1.00 96.38 86 VAL A C 1
ATOM 650 O O . VAL A 1 86 ? 8.332 -5.753 -1.867 1.00 96.38 86 VAL A O 1
ATOM 653 N N . ARG A 1 87 ? 8.225 -5.792 0.385 1.00 96.69 87 ARG A N 1
ATOM 654 C CA . ARG A 1 87 ? 9.417 -4.984 0.681 1.00 96.69 87 ARG A CA 1
ATOM 655 C C . ARG A 1 87 ? 9.434 -3.685 -0.127 1.00 96.69 87 ARG A C 1
ATOM 657 O O . ARG A 1 87 ? 10.350 -3.483 -0.932 1.00 96.69 87 ARG A O 1
ATOM 664 N N . PRO A 1 88 ? 8.461 -2.782 0.080 1.00 95.50 88 PRO A N 1
ATOM 665 C CA . PRO A 1 88 ? 8.280 -1.604 -0.763 1.00 95.50 88 PRO A CA 1
ATOM 666 C C . PRO A 1 88 ? 9.511 -0.680 -0.797 1.00 95.50 88 PRO A C 1
ATOM 668 O O . PRO A 1 88 ? 9.806 -0.063 -1.818 1.00 95.50 88 PRO A O 1
ATOM 671 N N . TRP A 1 89 ? 10.317 -0.669 0.271 1.00 93.69 89 TRP A N 1
ATOM 672 C CA . TRP A 1 89 ? 11.600 0.043 0.344 1.00 93.69 89 TRP A CA 1
ATOM 673 C C . TRP A 1 89 ? 12.664 -0.450 -0.651 1.00 93.69 89 TRP A C 1
ATOM 675 O O . TRP A 1 89 ? 13.659 0.242 -0.880 1.00 93.69 89 TRP A O 1
ATOM 685 N N . SER A 1 90 ? 12.493 -1.643 -1.224 1.00 93.00 90 SER A N 1
ATOM 686 C CA . SER A 1 90 ? 13.401 -2.213 -2.223 1.00 93.00 90 SER A CA 1
ATOM 687 C C . SER A 1 90 ? 13.072 -1.780 -3.655 1.00 93.00 90 SER A C 1
ATOM 689 O O . SER A 1 90 ? 13.932 -1.900 -4.536 1.00 93.00 90 SER A O 1
ATOM 691 N N . TRP A 1 91 ? 11.876 -1.226 -3.886 1.00 93.25 91 TRP A N 1
ATOM 692 C CA . TRP A 1 91 ? 11.426 -0.819 -5.211 1.00 93.25 91 TRP A CA 1
ATOM 693 C C . TRP A 1 91 ? 12.224 0.373 -5.762 1.00 93.25 91 TRP A C 1
ATOM 695 O O . TRP A 1 91 ? 12.656 1.251 -5.003 1.00 93.25 91 TRP A O 1
ATOM 705 N N . PRO A 1 92 ? 12.386 0.480 -7.096 1.00 86.62 92 PRO A N 1
ATOM 706 C CA . PRO A 1 92 ? 13.129 1.579 -7.716 1.00 86.62 92 PRO A CA 1
ATOM 707 C C . PRO A 1 92 ? 12.605 2.973 -7.341 1.00 86.62 92 PRO A C 1
ATOM 709 O O . PRO A 1 92 ? 13.386 3.921 -7.235 1.00 86.62 92 PRO A O 1
ATOM 712 N N . LEU A 1 93 ? 11.292 3.103 -7.122 1.00 83.75 93 LEU A N 1
ATOM 713 C CA . LEU A 1 93 ? 10.639 4.376 -6.808 1.00 83.75 93 LEU A CA 1
ATOM 714 C C . LEU A 1 93 ? 10.816 4.803 -5.346 1.00 83.75 93 LEU A C 1
ATOM 716 O O . LEU A 1 93 ? 10.845 6.003 -5.075 1.00 83.75 93 LEU A O 1
ATOM 720 N N . ALA A 1 94 ? 11.048 3.874 -4.414 1.00 81.12 94 ALA A N 1
ATOM 721 C CA . ALA A 1 94 ? 11.325 4.203 -3.012 1.00 81.12 94 ALA A CA 1
ATOM 722 C C . ALA A 1 94 ? 12.666 4.935 -2.823 1.00 81.12 94 ALA A C 1
ATOM 724 O O . ALA A 1 94 ? 12.821 5.732 -1.897 1.00 81.12 94 ALA A O 1
ATOM 725 N N . ARG A 1 95 ? 13.630 4.724 -3.731 1.00 66.00 95 ARG A N 1
ATOM 726 C CA . ARG A 1 95 ? 14.947 5.387 -3.690 1.00 66.00 95 ARG A CA 1
ATOM 727 C C . ARG A 1 95 ? 14.895 6.861 -4.094 1.00 66.00 95 ARG A C 1
ATOM 729 O O . ARG A 1 95 ? 15.724 7.636 -3.634 1.00 66.00 95 ARG A O 1
ATOM 736 N N . LYS A 1 96 ? 13.933 7.256 -4.936 1.00 58.81 96 LYS A N 1
ATOM 737 C CA . LYS A 1 96 ? 13.826 8.637 -5.437 1.00 58.81 96 LYS A CA 1
ATOM 738 C C . LYS A 1 96 ? 13.196 9.602 -4.430 1.00 58.81 96 LYS A C 1
ATOM 740 O O . LYS A 1 96 ? 13.611 10.752 -4.391 1.00 58.81 96 LYS A O 1
ATOM 745 N N . GLY A 1 97 ? 12.265 9.140 -3.590 1.00 54.22 97 GLY A N 1
ATOM 746 C CA . GLY A 1 97 ? 11.636 9.990 -2.566 1.00 54.22 97 GLY A CA 1
ATOM 747 C C . GLY A 1 97 ? 12.602 10.473 -1.486 1.00 54.22 97 GLY A C 1
ATOM 748 O O . GLY A 1 97 ? 12.523 11.619 -1.068 1.00 54.22 97 GLY A O 1
ATOM 749 N N . ARG A 1 98 ? 13.580 9.639 -1.103 1.00 51.09 98 ARG A N 1
ATOM 750 C CA . ARG A 1 98 ? 14.603 9.997 -0.104 1.00 51.09 98 ARG A CA 1
ATOM 751 C C . ARG A 1 98 ? 15.586 11.078 -0.564 1.00 51.09 98 ARG A C 1
ATOM 753 O O . ARG A 1 98 ? 16.206 11.713 0.273 1.00 51.09 98 ARG A O 1
ATOM 760 N N . ALA A 1 99 ? 15.738 11.289 -1.871 1.00 47.66 99 ALA A N 1
ATOM 761 C CA . ALA A 1 99 ? 16.614 12.330 -2.411 1.00 47.66 99 ALA A CA 1
ATOM 762 C C . ALA A 1 99 ? 15.930 13.709 -2.515 1.00 47.66 99 ALA A C 1
ATOM 764 O O . ALA A 1 99 ? 16.598 14.688 -2.831 1.00 47.66 99 ALA A O 1
ATOM 765 N N . ALA A 1 100 ? 14.612 13.782 -2.293 1.00 46.28 100 ALA A N 1
ATOM 766 C CA . ALA A 1 100 ? 13.814 14.998 -2.450 1.00 46.28 100 ALA A CA 1
ATOM 767 C C . ALA A 1 100 ? 13.415 15.654 -1.115 1.00 46.28 100 ALA A C 1
ATOM 769 O O . ALA A 1 100 ? 12.681 16.639 -1.127 1.00 46.28 100 ALA A O 1
ATOM 770 N N . GLU A 1 101 ? 13.883 1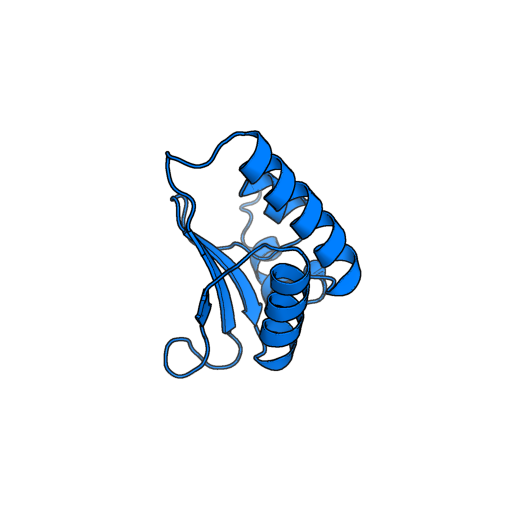5.134 0.024 1.00 40.53 101 GLU A N 1
ATOM 771 C CA . GLU A 1 101 ? 13.715 15.797 1.317 1.00 40.53 101 GLU A CA 1
ATOM 772 C C . GLU A 1 101 ? 14.683 16.995 1.370 1.00 40.53 101 GLU A C 1
ATOM 774 O O . GLU A 1 101 ? 15.899 16.795 1.277 1.00 40.53 101 GLU A O 1
ATOM 779 N N . PRO A 1 102 ? 14.197 18.251 1.421 1.00 39.97 102 PRO A N 1
ATOM 780 C CA . PRO A 1 102 ? 15.088 19.395 1.524 1.00 39.97 102 PRO A CA 1
ATOM 781 C C . PRO A 1 102 ? 15.835 19.314 2.855 1.00 39.97 102 PRO A C 1
ATOM 783 O O . PRO A 1 102 ? 15.2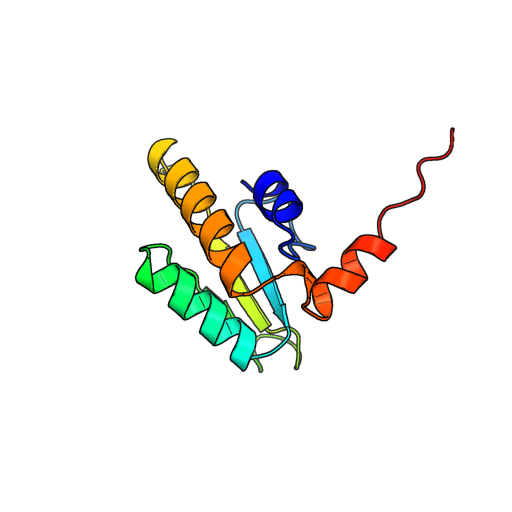24 19.146 3.908 1.00 39.97 102 PRO A O 1
ATOM 786 N N . VAL A 1 103 ? 17.163 19.448 2.802 1.00 45.09 103 VAL A N 1
ATOM 787 C CA . VAL A 1 103 ? 17.996 19.596 3.997 1.00 45.09 103 VAL A CA 1
ATOM 788 C C . VAL A 1 103 ? 17.455 20.780 4.802 1.00 45.09 103 VAL A C 1
ATOM 790 O O . VAL A 1 103 ? 17.443 21.919 4.331 1.00 45.09 103 VAL A O 1
ATOM 793 N N . GLN A 1 104 ? 16.921 20.510 5.989 1.00 39.66 104 GLN A N 1
ATOM 794 C CA . GLN A 1 104 ? 16.474 21.565 6.883 1.00 39.66 104 GLN A CA 1
ATOM 795 C C . GLN A 1 104 ? 17.741 22.189 7.480 1.00 39.66 104 GLN A C 1
ATOM 797 O O . GLN A 1 104 ? 18.454 21.555 8.256 1.00 39.66 104 GLN A O 1
ATOM 802 N N . ALA A 1 105 ? 18.089 23.381 6.990 1.00 35.78 105 ALA A N 1
ATOM 803 C CA . ALA A 1 105 ? 19.205 24.173 7.497 1.00 35.78 105 ALA A CA 1
ATOM 804 C C . ALA A 1 105 ? 18.927 24.612 8.955 1.00 35.78 105 ALA A C 1
ATOM 806 O O . ALA A 1 105 ? 17.752 24.769 9.298 1.00 35.78 105 ALA A O 1
ATOM 807 N N . PRO A 1 106 ? 19.976 24.753 9.792 1.00 51.28 106 PRO A N 1
ATOM 808 C CA . PRO A 1 106 ? 19.862 24.949 11.241 1.00 51.28 106 PRO A CA 1
ATOM 809 C C . PRO A 1 106 ? 19.181 26.257 11.654 1.00 51.28 106 PRO A C 1
ATOM 811 O O . PRO A 1 106 ? 19.241 27.238 10.876 1.00 51.28 106 PRO A O 1
#

Sequence (106 aa):
VRAFLQDQGYPVHQGSEQIIALEAGSEPDTMVLRDALESRGVFGAVFCAPATSRNRTMVRLTLHAALTDAELQHLQAVTAEVAQQVRPWSWPLARKGRAAEPVQAP

Radius of gyration: 13.77 Å; chains: 1; bounding box: 38×36×34 Å

Foldseek 3Di:
DQVLLVVLLFLQPDDPDQKTWRFLQAPVLQVLLQVLCVVLPHHFDWDDPPNDPHSRITTMGGDDPPDDPVNVVSVSVSSSVVCVVSVNNPGPSSVVNVVPDPDDDD

pLDDT: mean 88.52, std 15.93, range [35.78, 98.69]